Protein AF-A0A3B0TW88-F1 (afdb_monomer_lite)

pLDDT: mean 75.36, std 11.0, range [45.31, 94.62]

Organism: NCBI:txid652676

Sequence (112 aa):
MLMGPMKVGGIALASSIAGTVDFLILFYVMDKKLDHFDSELLKYFLKVTGLSLCMGIGCFFFWKHLSFSNEFLKLCIVGVGGFLMYGLGGVFLKIEQAQKVWGWIEKGIKAY

Foldseek 3Di:
DPCDPCNPVVVVVVVVVVVVVVVVVVVVVVCVVVVPDPPVVVVLVVLLVVQLVVLVVVLVVLLVPDPDPDPVVSCVCSVVVSVVSSLVSCVVSPRVVSVVVVVVVVVVVVVD

Secondary structure (DSSP, 8-state):
----S-TTHHHHHHHHHHHHHHHHHHHHHHHHHHSS-HHHHHHHHHHHHHHHHHHHHHHHHHHHH---S-HHHHHHHHHHHHHHHHHHHHHHTT-HHHHHHHHHHHHHHTT-

Structure (mmCIF, N/CA/C/O backbone):
data_AF-A0A3B0TW88-F1
#
_entry.id   AF-A0A3B0TW88-F1
#
loop_
_atom_site.group_PDB
_atom_site.id
_atom_site.type_symbol
_atom_site.label_atom_id
_atom_site.label_alt_id
_atom_site.label_comp_id
_atom_site.label_asym_id
_atom_site.label_entity_id
_atom_site.label_seq_id
_atom_site.pdbx_PDB_ins_code
_atom_site.Cartn_x
_atom_site.Cartn_y
_atom_site.Cartn_z
_atom_site.occupancy
_atom_site.B_iso_or_equiv
_atom_site.auth_seq_id
_atom_site.auth_comp_id
_atom_site.auth_asym_id
_atom_site.auth_atom_id
_atom_site.pdbx_PDB_model_num
ATOM 1 N N . MET A 1 1 ? 15.221 27.892 -16.328 1.00 57.09 1 MET A N 1
ATOM 2 C CA . MET A 1 1 ? 16.273 26.888 -16.592 1.00 57.09 1 MET A CA 1
ATOM 3 C C . MET A 1 1 ? 17.100 26.691 -15.332 1.00 57.09 1 MET A C 1
ATOM 5 O O . MET A 1 1 ? 17.988 27.481 -15.071 1.00 57.09 1 MET A O 1
ATOM 9 N N . LEU A 1 2 ? 16.737 25.689 -14.532 1.00 46.41 2 LEU A N 1
ATOM 10 C CA . LEU A 1 2 ? 17.590 24.943 -13.593 1.00 46.41 2 LEU A CA 1
ATOM 11 C C . LEU A 1 2 ? 16.709 23.813 -13.046 1.00 46.41 2 LEU A C 1
ATOM 13 O O . LEU A 1 2 ? 16.350 23.732 -11.879 1.00 46.41 2 LEU A O 1
ATOM 17 N N . MET A 1 3 ? 16.264 22.973 -13.982 1.00 53.75 3 MET A N 1
ATOM 18 C CA . MET A 1 3 ? 15.764 21.650 -13.657 1.00 53.75 3 MET A CA 1
ATOM 19 C C . MET A 1 3 ? 16.946 20.870 -13.075 1.00 53.75 3 MET A C 1
ATOM 21 O O . MET A 1 3 ? 17.753 20.324 -13.825 1.00 53.75 3 MET A O 1
ATOM 25 N N . GLY A 1 4 ? 17.071 20.879 -11.749 1.00 70.56 4 GLY A N 1
ATOM 26 C CA . GLY A 1 4 ? 17.969 19.980 -11.034 1.00 70.56 4 GLY A CA 1
ATOM 27 C C . GLY A 1 4 ? 17.643 18.499 -11.317 1.00 70.56 4 GLY A C 1
ATOM 28 O O . GLY A 1 4 ? 16.620 18.189 -11.937 1.00 70.56 4 GLY A O 1
ATOM 29 N N . PRO A 1 5 ? 18.495 17.567 -10.859 1.00 68.12 5 PRO A N 1
ATOM 30 C CA . PRO A 1 5 ? 18.576 16.180 -11.346 1.00 68.12 5 PRO A CA 1
ATOM 31 C C . PRO A 1 5 ? 17.338 15.282 -11.111 1.00 68.12 5 PRO A C 1
ATOM 33 O O . PRO A 1 5 ? 17.308 14.163 -11.609 1.00 68.12 5 PRO A O 1
ATOM 36 N N . MET A 1 6 ? 16.285 15.755 -10.428 1.00 57.59 6 MET A N 1
ATOM 37 C CA . MET A 1 6 ? 15.050 15.007 -10.114 1.00 57.59 6 MET A CA 1
ATOM 38 C C . MET A 1 6 ? 13.772 15.691 -10.657 1.00 57.59 6 MET A C 1
ATOM 40 O O . MET A 1 6 ? 12.808 15.898 -9.927 1.00 57.59 6 MET A O 1
ATOM 44 N N . LYS A 1 7 ? 13.741 16.056 -11.948 1.00 67.00 7 LYS A N 1
ATOM 45 C CA . LYS A 1 7 ? 12.639 16.796 -12.615 1.00 67.00 7 LYS A CA 1
ATOM 46 C C . LYS A 1 7 ? 11.213 16.369 -12.236 1.00 67.00 7 LYS A C 1
ATOM 48 O O . LYS A 1 7 ? 10.460 17.194 -11.752 1.00 67.00 7 LYS A O 1
ATOM 53 N N . VAL A 1 8 ? 10.827 15.123 -12.524 1.00 71.62 8 VAL A N 1
ATOM 54 C CA . VAL A 1 8 ? 9.423 14.654 -12.450 1.00 71.62 8 VAL A CA 1
ATOM 55 C C . VAL A 1 8 ? 9.183 13.748 -11.239 1.00 71.62 8 VAL A C 1
ATOM 57 O O . VAL A 1 8 ? 8.107 13.755 -10.653 1.00 71.62 8 VAL A O 1
ATOM 60 N N . GLY A 1 9 ? 10.209 13.017 -10.801 1.00 75.19 9 GLY A N 1
ATOM 61 C CA . GLY A 1 9 ? 10.112 12.162 -9.617 1.00 75.19 9 GLY A CA 1
ATOM 62 C C . GLY A 1 9 ? 9.956 12.955 -8.317 1.00 75.19 9 GLY A C 1
ATOM 63 O O . GLY A 1 9 ? 9.164 12.568 -7.464 1.00 75.19 9 GLY A O 1
ATOM 64 N N . GLY A 1 10 ? 10.652 14.093 -8.179 1.00 80.19 10 GLY A N 1
ATOM 65 C CA . GLY A 1 10 ? 10.598 14.911 -6.962 1.00 80.19 10 GLY A CA 1
ATOM 66 C C . GLY A 1 10 ? 9.228 15.549 -6.731 1.00 80.19 10 GLY A C 1
ATOM 67 O O . GLY A 1 10 ? 8.706 15.505 -5.622 1.00 80.19 10 GLY A O 1
ATOM 68 N N . ILE A 1 11 ? 8.604 16.071 -7.789 1.00 83.00 11 ILE A N 1
ATOM 69 C CA . ILE A 1 11 ? 7.244 16.630 -7.726 1.00 83.00 11 ILE A CA 1
ATOM 70 C C . ILE A 1 11 ? 6.188 15.547 -7.476 1.00 83.00 11 ILE A C 1
ATOM 72 O O . ILE A 1 11 ? 5.275 15.776 -6.687 1.00 83.00 11 ILE A O 1
ATOM 76 N N . ALA A 1 12 ? 6.326 14.354 -8.067 1.00 87.75 12 ALA A N 1
ATOM 77 C CA . ALA A 1 12 ? 5.414 13.236 -7.802 1.00 87.75 12 ALA A CA 1
ATOM 78 C C . ALA A 1 12 ? 5.489 12.757 -6.341 1.00 87.75 12 ALA A C 1
ATOM 80 O O . ALA A 1 12 ? 4.465 12.497 -5.703 1.00 87.75 12 ALA A O 1
ATOM 81 N N . LEU A 1 13 ? 6.703 12.690 -5.791 1.00 85.38 13 LEU A N 1
ATOM 82 C CA . LEU A 1 13 ? 6.927 12.289 -4.406 1.00 85.38 13 LEU A CA 1
ATOM 83 C C . LEU A 1 13 ? 6.437 13.368 -3.431 1.00 85.38 13 LEU A C 1
ATOM 85 O O . LEU A 1 13 ? 5.719 13.047 -2.488 1.00 85.38 13 LEU A O 1
ATOM 89 N N . ALA A 1 14 ? 6.726 14.646 -3.699 1.00 90.44 14 ALA A N 1
ATOM 90 C CA . ALA A 1 14 ? 6.209 15.762 -2.907 1.00 90.44 14 ALA A CA 1
ATOM 91 C C . ALA A 1 14 ? 4.671 15.809 -2.912 1.00 90.44 14 ALA A C 1
ATOM 93 O O . ALA A 1 14 ? 4.066 16.006 -1.862 1.00 90.44 14 ALA A O 1
ATOM 94 N N . SER A 1 15 ? 4.034 15.564 -4.063 1.00 91.19 15 SER A N 1
ATOM 95 C CA . SER A 1 15 ? 2.572 15.503 -4.174 1.00 91.19 15 SER A CA 1
ATOM 96 C C . SER A 1 15 ? 1.978 14.327 -3.391 1.00 91.19 15 SER A C 1
ATOM 98 O O . SER A 1 15 ? 0.973 14.504 -2.705 1.00 91.19 15 SER A O 1
ATOM 100 N N . SER A 1 16 ? 2.625 13.158 -3.422 1.00 91.94 16 SER A N 1
ATOM 101 C CA . SER A 1 16 ? 2.187 11.987 -2.647 1.00 91.94 16 SER A CA 1
ATOM 102 C C . SER A 1 16 ? 2.322 12.220 -1.138 1.00 91.94 16 SER A C 1
ATOM 104 O O . SER A 1 16 ? 1.421 11.868 -0.376 1.00 91.94 16 SER A O 1
ATOM 106 N N . ILE A 1 17 ? 3.411 12.864 -0.696 1.00 92.50 17 ILE A N 1
ATOM 107 C CA . ILE A 1 17 ? 3.602 13.246 0.712 1.00 92.50 17 ILE A CA 1
ATOM 108 C C . ILE A 1 17 ? 2.560 14.282 1.137 1.00 92.50 17 ILE A C 1
ATOM 110 O O . ILE A 1 17 ? 1.917 14.094 2.165 1.00 92.50 17 ILE A O 1
ATOM 114 N N . ALA A 1 18 ? 2.354 15.340 0.349 1.00 94.12 18 ALA A N 1
ATOM 115 C CA . ALA A 1 18 ? 1.372 16.376 0.657 1.00 94.12 18 ALA A CA 1
ATOM 116 C C . ALA A 1 18 ? -0.044 15.793 0.792 1.00 94.12 18 ALA A C 1
ATOM 118 O O . ALA A 1 18 ? -0.726 16.081 1.772 1.00 94.12 18 ALA A O 1
ATOM 119 N N . GLY A 1 19 ? -0.450 14.909 -0.127 1.00 93.00 19 GLY A N 1
ATOM 120 C CA . GLY A 1 19 ? -1.738 14.214 -0.041 1.00 93.00 19 GLY A CA 1
ATOM 121 C C . GLY A 1 19 ? -1.841 13.273 1.163 1.00 93.00 19 GLY A C 1
ATOM 122 O O . GLY A 1 19 ? -2.893 13.192 1.790 1.00 93.00 19 GLY A O 1
ATOM 123 N N . THR A 1 20 ? -0.748 12.601 1.539 1.00 92.44 20 THR A N 1
ATOM 124 C CA . THR A 1 20 ? -0.722 11.753 2.744 1.00 92.44 20 THR A CA 1
ATOM 125 C C . THR A 1 20 ? -0.901 12.591 4.011 1.00 92.44 20 THR A C 1
ATOM 127 O O . THR A 1 20 ? -1.651 12.201 4.901 1.00 92.44 20 THR A O 1
ATOM 130 N N . VAL A 1 21 ? -0.247 13.753 4.093 1.00 93.38 21 VAL A N 1
ATOM 131 C CA . VAL A 1 21 ? -0.387 14.675 5.230 1.00 93.38 21 VAL A CA 1
ATOM 132 C C .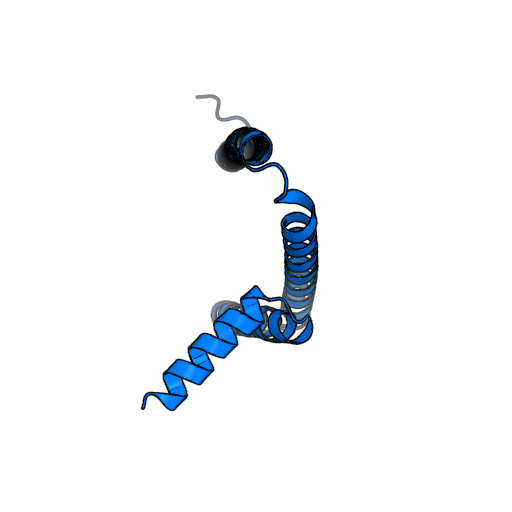 VAL A 1 21 ? -1.805 15.244 5.307 1.00 93.38 21 VAL A C 1
ATOM 134 O O . VAL A 1 21 ? -2.381 15.257 6.391 1.00 93.38 21 VAL A O 1
ATOM 137 N N . ASP A 1 22 ? -2.387 15.656 4.179 1.00 94.62 22 ASP A N 1
ATOM 138 C CA . ASP A 1 22 ? -3.768 16.152 4.117 1.00 94.62 22 ASP A CA 1
ATOM 139 C C . ASP A 1 22 ? -4.772 15.096 4.607 1.00 94.62 22 ASP A C 1
ATOM 141 O O . ASP A 1 22 ? -5.578 15.355 5.505 1.00 94.62 22 ASP A O 1
ATOM 145 N N . PHE A 1 23 ? -4.631 13.862 4.116 1.00 89.31 23 PHE A N 1
ATOM 146 C CA . PHE A 1 23 ? -5.444 12.736 4.561 1.00 89.31 23 PHE A CA 1
ATOM 147 C C . PHE A 1 23 ? -5.275 12.450 6.058 1.00 89.31 23 PHE A C 1
ATOM 149 O O . PHE A 1 23 ? -6.268 12.229 6.746 1.00 89.31 23 PHE A O 1
ATOM 156 N N . LEU A 1 24 ? -4.045 12.481 6.583 1.00 88.06 24 LEU A N 1
ATOM 157 C CA . LEU A 1 24 ? -3.782 12.256 8.009 1.00 88.06 24 LEU A CA 1
ATOM 158 C C . LEU A 1 24 ? -4.405 13.342 8.892 1.00 88.06 24 LEU A C 1
ATOM 160 O O . LEU A 1 24 ? -4.963 13.019 9.940 1.00 88.06 24 LEU A O 1
ATOM 164 N N . ILE A 1 25 ? -4.348 14.610 8.476 1.00 91.06 25 ILE A N 1
ATOM 165 C CA . ILE A 1 25 ? -4.994 15.715 9.199 1.00 91.06 25 ILE A CA 1
ATOM 166 C C . ILE A 1 25 ? -6.511 15.510 9.213 1.00 91.06 25 ILE A C 1
ATOM 168 O O . ILE A 1 25 ? -7.131 15.593 10.277 1.00 91.06 25 ILE A O 1
ATOM 172 N N . LEU A 1 26 ? -7.109 15.210 8.056 1.00 88.12 26 LEU A N 1
ATOM 173 C CA . LEU A 1 26 ? -8.544 14.954 7.946 1.00 88.12 26 LEU A CA 1
ATOM 174 C C . LEU A 1 26 ? -8.961 13.755 8.810 1.00 88.12 26 LEU A C 1
ATOM 176 O O . LEU A 1 26 ? -9.940 13.846 9.550 1.00 88.12 26 LEU A O 1
ATOM 180 N N . PHE A 1 27 ? -8.192 12.665 8.751 1.00 84.50 27 PHE A N 1
ATOM 181 C CA . PHE A 1 27 ? -8.410 11.453 9.536 1.00 84.50 27 PHE A CA 1
ATOM 182 C C . PHE A 1 27 ? -8.347 11.745 11.037 1.00 84.50 27 PHE A C 1
ATOM 184 O O . PHE A 1 27 ? -9.265 11.369 11.757 1.00 84.50 27 PHE A O 1
ATOM 191 N N . TYR A 1 28 ? -7.344 12.497 11.501 1.00 85.56 28 TYR A N 1
ATOM 192 C CA . TYR A 1 28 ? -7.217 12.892 12.907 1.00 85.56 28 TYR A CA 1
ATOM 193 C C . TYR A 1 28 ? -8.397 13.751 13.391 1.00 85.56 28 TYR A C 1
ATOM 195 O O . TYR A 1 28 ? -8.920 13.553 14.489 1.00 85.56 28 TYR A O 1
ATOM 203 N N . VAL A 1 29 ? -8.862 14.697 12.567 1.00 88.06 29 VAL A N 1
ATOM 204 C CA . VAL A 1 29 ? -10.045 15.516 12.887 1.00 88.06 29 VAL A CA 1
ATOM 205 C C . VAL A 1 29 ? -11.314 14.661 12.942 1.00 88.06 29 VAL A C 1
ATOM 207 O O . VAL A 1 29 ? -12.178 14.908 13.787 1.00 88.06 29 VAL A O 1
ATOM 210 N N . MET A 1 30 ? -11.439 13.674 12.052 1.00 83.31 30 MET A N 1
ATOM 211 C CA . MET A 1 30 ? -12.560 12.735 12.037 1.00 83.31 30 MET A CA 1
ATOM 212 C C . MET A 1 30 ? -12.544 11.799 13.247 1.00 83.31 30 MET A C 1
ATOM 214 O O . MET A 1 30 ? -13.586 11.635 13.874 1.00 83.31 30 MET A O 1
ATOM 218 N N . ASP A 1 31 ? -11.388 11.234 13.598 1.00 80.50 31 ASP A N 1
ATOM 219 C CA . ASP A 1 31 ? -11.221 10.337 14.746 1.00 80.50 31 ASP A CA 1
ATOM 220 C C . ASP A 1 31 ? -11.642 11.028 16.047 1.00 80.50 31 ASP A C 1
ATOM 222 O O . ASP A 1 31 ? -12.517 10.544 16.768 1.00 80.50 31 ASP A O 1
ATOM 226 N N . LYS A 1 32 ? -11.176 12.267 16.249 1.00 76.75 32 LYS A N 1
ATOM 227 C CA . LYS A 1 32 ? -11.579 13.095 17.392 1.00 76.75 32 LYS A CA 1
ATOM 228 C C . LYS A 1 32 ? -13.091 13.365 17.453 1.00 76.75 32 LYS A C 1
ATOM 230 O O . LYS A 1 32 ? -13.614 13.684 18.518 1.00 76.75 32 LYS A O 1
ATOM 235 N N . LYS A 1 33 ? -13.802 13.287 16.323 1.00 78.88 33 LYS A N 1
ATOM 236 C CA . LYS A 1 33 ? -15.268 13.427 16.263 1.00 78.88 33 LYS A CA 1
ATOM 237 C C . LYS A 1 33 ? -16.019 12.102 16.429 1.00 78.88 33 LYS A C 1
ATOM 239 O O . LYS A 1 33 ? -17.219 12.154 16.687 1.00 78.88 33 LYS A O 1
ATOM 244 N N . LEU A 1 34 ? -15.364 10.957 16.238 1.00 70.81 34 LEU A N 1
ATOM 245 C CA . LEU A 1 34 ? -15.995 9.634 16.141 1.00 70.81 34 LEU A CA 1
ATOM 246 C C . LEU A 1 34 ? -15.640 8.673 17.288 1.00 70.81 34 LEU A C 1
ATOM 248 O O . LEU A 1 34 ? -16.266 7.620 17.358 1.00 70.81 34 LEU A O 1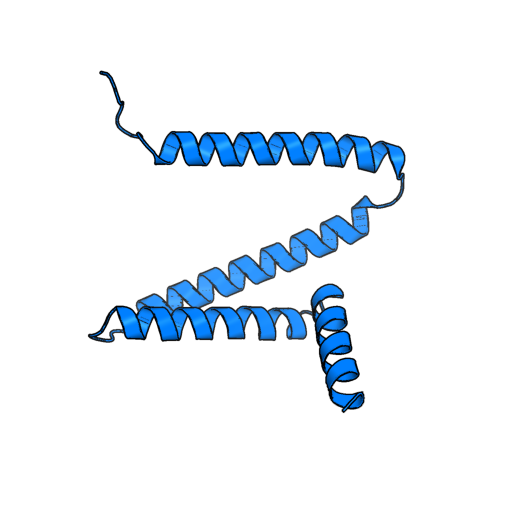
ATOM 252 N N . ASP A 1 35 ? -14.704 9.034 18.175 1.00 56.28 35 ASP A N 1
ATOM 253 C CA . ASP A 1 35 ? -14.397 8.467 19.513 1.00 56.28 35 ASP A CA 1
ATOM 254 C C . ASP A 1 35 ? -14.180 6.932 19.627 1.00 56.28 35 ASP A C 1
ATOM 256 O O . ASP A 1 35 ? -13.840 6.441 20.698 1.00 56.28 35 ASP A O 1
ATOM 260 N N . HIS A 1 36 ? -14.339 6.136 18.560 1.00 60.50 36 HIS A N 1
ATOM 261 C CA . HIS A 1 36 ? -14.303 4.665 18.644 1.00 60.50 36 HIS A CA 1
ATOM 262 C C . HIS A 1 36 ? -13.962 3.927 17.330 1.00 60.50 36 HIS A C 1
ATOM 264 O O . HIS A 1 36 ? -14.305 2.757 17.175 1.00 60.50 36 HIS A O 1
ATOM 270 N N . PHE A 1 37 ? -13.298 4.569 16.361 1.00 63.16 37 PHE A N 1
ATOM 271 C CA . PHE A 1 37 ? -13.056 3.969 15.032 1.00 63.16 37 PHE A CA 1
ATOM 272 C C . PHE A 1 37 ? -11.667 3.326 14.840 1.00 63.16 37 PHE A C 1
ATOM 274 O O . PHE A 1 37 ? -11.456 2.575 13.885 1.00 63.16 37 PHE A O 1
ATOM 281 N N . ASP A 1 38 ? -10.715 3.599 15.730 1.00 65.38 38 ASP A N 1
ATOM 282 C CA . ASP A 1 38 ? -9.290 3.467 15.403 1.00 65.38 38 ASP A CA 1
ATOM 283 C C . ASP A 1 38 ? -8.774 2.010 15.387 1.00 65.38 38 ASP A C 1
ATOM 285 O O . ASP A 1 38 ? -8.038 1.582 14.493 1.00 65.38 38 ASP A O 1
ATOM 289 N N . SER A 1 39 ? -9.220 1.181 16.335 1.00 66.94 39 SER A N 1
ATOM 290 C CA . SER A 1 39 ? -8.602 -0.135 16.563 1.00 66.94 39 SER A CA 1
ATOM 291 C C . SER A 1 39 ? -8.976 -1.213 15.535 1.00 66.94 39 SER A C 1
ATOM 293 O O . SER A 1 39 ? -8.167 -2.106 15.263 1.00 66.94 39 SER A O 1
ATOM 295 N N . GLU A 1 40 ? -10.160 -1.144 14.923 1.00 71.88 40 GLU A N 1
ATOM 296 C CA . GLU A 1 40 ? -10.534 -2.051 13.831 1.00 71.88 40 GLU A CA 1
ATOM 297 C C . GLU A 1 40 ? -9.924 -1.597 12.504 1.00 71.88 40 GLU A C 1
ATOM 299 O O . GLU A 1 40 ? -9.362 -2.411 11.768 1.00 71.88 40 GLU A O 1
ATOM 304 N N . LEU A 1 41 ? -9.951 -0.294 12.223 1.00 73.75 41 LEU A N 1
ATOM 305 C CA . LEU A 1 41 ? -9.469 0.270 10.964 1.00 73.75 41 LEU A CA 1
ATOM 306 C C . LEU A 1 41 ? -7.946 0.121 10.825 1.00 73.75 41 LEU A C 1
ATOM 308 O O . LEU A 1 41 ? -7.472 -0.282 9.761 1.00 73.75 41 LEU A O 1
ATOM 312 N N . LEU A 1 42 ? -7.182 0.307 11.910 1.00 72.88 42 LEU A N 1
ATOM 313 C CA . LEU A 1 42 ? -5.744 0.016 11.923 1.00 72.88 42 LEU A CA 1
ATOM 314 C C . LEU A 1 42 ? -5.436 -1.470 11.716 1.00 72.88 42 LEU A C 1
ATOM 316 O O . LEU A 1 42 ? -4.514 -1.801 10.967 1.00 72.88 42 LEU A O 1
ATOM 320 N N . LYS A 1 43 ? -6.214 -2.383 12.318 1.00 75.56 4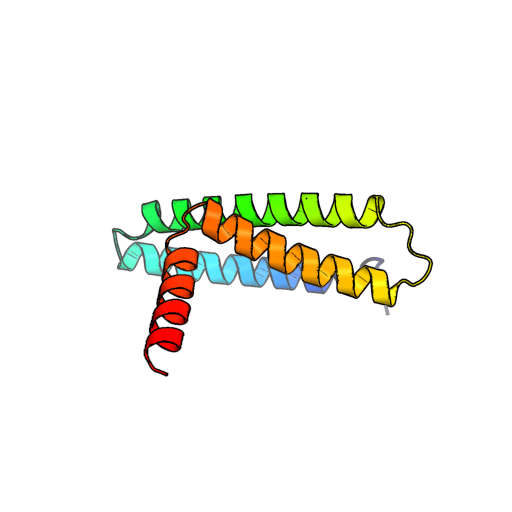3 LYS A N 1
ATOM 321 C CA . LYS A 1 43 ? -6.068 -3.828 12.060 1.00 75.56 43 LYS A CA 1
ATOM 322 C C . LYS A 1 43 ? -6.316 -4.144 10.588 1.00 75.56 43 LYS A C 1
ATOM 324 O O . LYS A 1 43 ? -5.549 -4.908 10.000 1.00 75.56 43 LYS A O 1
ATOM 329 N N . TYR A 1 44 ? -7.337 -3.540 9.979 1.00 74.75 44 TYR A N 1
ATOM 330 C CA . TYR A 1 44 ? -7.604 -3.672 8.546 1.00 74.75 44 TYR A CA 1
ATOM 331 C C . TYR A 1 44 ? -6.460 -3.136 7.693 1.00 74.75 44 TYR A C 1
ATOM 333 O O . TYR A 1 44 ? -5.994 -3.830 6.787 1.00 74.75 44 TYR A O 1
ATOM 341 N N . PHE A 1 45 ? -5.968 -1.944 8.015 1.00 77.81 45 PHE A N 1
ATOM 342 C CA . PHE A 1 45 ? -4.869 -1.308 7.306 1.00 77.81 45 PHE A CA 1
ATOM 343 C C . PHE A 1 45 ? -3.589 -2.152 7.351 1.00 77.81 45 PHE A C 1
ATOM 345 O O . PHE A 1 45 ? -2.985 -2.402 6.305 1.00 77.81 45 PHE A O 1
ATOM 352 N N . LEU A 1 46 ? -3.209 -2.671 8.525 1.00 77.31 46 LEU A N 1
ATOM 353 C CA . LEU A 1 46 ? -2.045 -3.554 8.669 1.00 77.31 46 LEU A CA 1
ATOM 354 C C . LEU A 1 46 ? -2.200 -4.834 7.842 1.00 77.31 46 LEU A C 1
ATOM 356 O O . LEU A 1 46 ? -1.254 -5.288 7.199 1.00 77.31 46 LEU A O 1
ATOM 360 N N . LYS A 1 47 ? -3.405 -5.409 7.844 1.00 78.94 47 LYS A N 1
ATOM 361 C CA . LYS A 1 47 ? -3.714 -6.659 7.147 1.00 78.94 47 LYS A CA 1
ATOM 362 C C . LYS A 1 47 ? -3.640 -6.492 5.628 1.00 78.94 47 LYS A C 1
ATOM 364 O O . LYS A 1 47 ? -3.045 -7.328 4.950 1.00 78.94 47 LYS A O 1
ATOM 369 N N . VAL A 1 48 ? -4.179 -5.389 5.105 1.00 81.50 48 VAL A N 1
ATOM 370 C CA . VAL A 1 48 ? -4.097 -5.028 3.680 1.00 81.50 48 VAL A CA 1
ATOM 371 C C . VAL A 1 48 ? -2.661 -4.684 3.279 1.00 81.50 48 VAL A C 1
ATOM 373 O O . VAL A 1 48 ? -2.199 -5.146 2.240 1.00 81.50 48 VAL A O 1
ATOM 376 N N . THR A 1 49 ? -1.929 -3.946 4.117 1.00 82.62 49 THR A N 1
ATOM 377 C CA . THR A 1 49 ? -0.521 -3.590 3.867 1.00 82.62 49 THR A CA 1
ATOM 378 C C . THR A 1 49 ? 0.382 -4.827 3.843 1.00 82.62 49 THR A C 1
ATOM 380 O O . THR A 1 49 ? 1.248 -4.957 2.979 1.00 82.62 49 THR A O 1
ATOM 383 N N . GLY A 1 50 ? 0.163 -5.784 4.749 1.00 81.94 50 GLY A N 1
ATOM 384 C CA . GLY A 1 50 ? 0.880 -7.060 4.729 1.00 81.94 50 GLY A CA 1
ATOM 385 C C . GLY A 1 50 ? 0.573 -7.881 3.472 1.00 81.94 50 GLY A C 1
ATOM 386 O O . GLY A 1 50 ? 1.479 -8.455 2.865 1.00 81.94 50 GLY A O 1
ATOM 387 N N . LEU A 1 51 ? -0.690 -7.894 3.036 1.00 82.12 51 LEU A N 1
ATOM 388 C CA . LEU A 1 51 ? -1.103 -8.593 1.822 1.00 82.12 51 LEU A CA 1
ATOM 389 C C . LEU A 1 51 ? -0.501 -7.970 0.554 1.00 82.12 51 LEU A C 1
ATOM 391 O O . LEU A 1 51 ? -0.015 -8.696 -0.315 1.00 82.12 51 LEU A O 1
ATOM 395 N N . SER A 1 52 ? -0.502 -6.638 0.454 1.00 82.50 52 SER A N 1
ATOM 396 C CA . SER A 1 52 ? 0.061 -5.919 -0.691 1.00 82.50 52 SER A CA 1
ATOM 397 C C . SER A 1 52 ? 1.579 -6.083 -0.779 1.00 82.50 52 SER A C 1
ATOM 399 O O . SER A 1 52 ? 2.101 -6.293 -1.873 1.00 82.50 52 SER A O 1
ATOM 401 N N . LEU A 1 53 ? 2.287 -6.098 0.356 1.00 84.81 53 LEU A N 1
ATOM 402 C CA . LEU A 1 53 ? 3.712 -6.439 0.404 1.00 84.81 53 LEU A CA 1
AT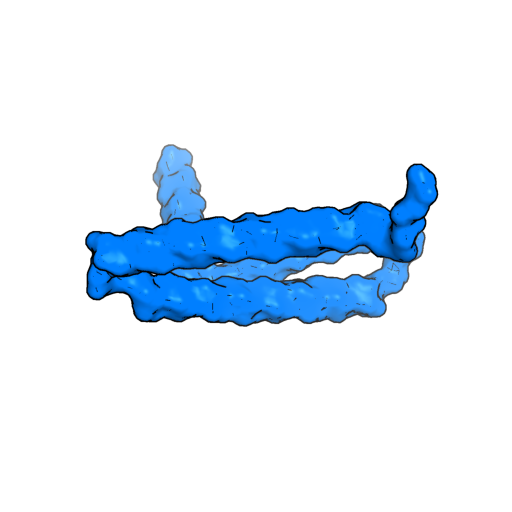OM 403 C C . LEU A 1 53 ? 3.973 -7.866 -0.092 1.00 84.81 53 LEU A C 1
ATOM 405 O O . LEU A 1 53 ? 4.858 -8.075 -0.921 1.00 84.81 53 LEU A O 1
ATOM 409 N N . CYS A 1 54 ? 3.185 -8.841 0.368 1.00 83.25 54 CYS A N 1
ATOM 410 C CA . CYS A 1 54 ? 3.336 -10.239 -0.040 1.00 83.25 54 CYS A CA 1
ATOM 411 C C . CYS A 1 54 ? 3.079 -10.423 -1.548 1.00 83.25 54 CYS A C 1
ATOM 413 O O . CYS A 1 54 ? 3.867 -11.065 -2.246 1.00 83.25 54 CYS A O 1
ATOM 415 N N . MET A 1 55 ? 2.034 -9.775 -2.077 1.00 85.94 55 MET A N 1
ATOM 416 C CA . MET A 1 55 ? 1.744 -9.724 -3.514 1.00 85.94 55 MET A CA 1
ATOM 417 C C . MET A 1 55 ? 2.888 -9.065 -4.298 1.00 85.94 55 MET A C 1
ATOM 419 O O . MET A 1 55 ? 3.295 -9.589 -5.334 1.00 85.94 55 MET A O 1
ATOM 423 N N . GLY A 1 56 ? 3.442 -7.953 -3.805 1.00 83.62 56 GLY A N 1
ATOM 424 C CA . GLY A 1 56 ? 4.572 -7.265 -4.433 1.00 83.62 56 GLY A CA 1
ATOM 425 C C . GLY A 1 56 ? 5.822 -8.145 -4.524 1.00 83.62 56 GLY A C 1
ATOM 426 O O . GLY A 1 56 ? 6.439 -8.233 -5.587 1.00 83.62 56 GLY A O 1
ATOM 427 N N . ILE A 1 57 ? 6.153 -8.865 -3.446 1.00 84.75 57 ILE A N 1
ATOM 428 C CA . ILE A 1 57 ? 7.270 -9.823 -3.417 1.00 84.75 57 ILE A CA 1
ATOM 429 C C . ILE A 1 57 ? 7.015 -10.982 -4.389 1.00 84.75 57 ILE A C 1
ATOM 431 O O . ILE A 1 57 ? 7.908 -11.347 -5.157 1.00 84.75 57 ILE A O 1
ATOM 435 N N . GLY A 1 58 ? 5.796 -11.531 -4.404 1.00 81.69 58 GLY A N 1
ATOM 436 C CA . GLY A 1 58 ? 5.404 -12.578 -5.348 1.00 81.69 58 GLY A CA 1
ATOM 437 C C . GLY A 1 58 ? 5.550 -12.120 -6.800 1.00 81.69 58 GLY A C 1
ATOM 438 O O . GLY A 1 58 ? 6.178 -12.800 -7.608 1.00 81.69 58 GLY A O 1
ATOM 439 N N . CYS A 1 59 ? 5.056 -10.924 -7.113 1.00 82.00 59 CYS A N 1
ATOM 440 C CA . CYS A 1 59 ? 5.155 -10.301 -8.431 1.00 82.00 59 CYS A CA 1
ATOM 441 C C . CYS A 1 59 ? 6.620 -10.103 -8.864 1.00 82.00 59 CYS A C 1
ATOM 443 O O . CYS A 1 59 ? 6.990 -10.450 -9.987 1.00 82.00 59 CYS A O 1
ATOM 445 N N . PHE A 1 60 ? 7.483 -9.644 -7.951 1.00 82.31 60 PHE A N 1
ATOM 446 C CA . PHE A 1 60 ? 8.920 -9.502 -8.195 1.00 82.31 60 PHE A CA 1
ATOM 447 C C . PHE A 1 60 ? 9.600 -10.846 -8.489 1.00 82.31 60 PHE A C 1
ATOM 449 O O . PHE A 1 60 ? 10.404 -10.956 -9.419 1.00 82.31 60 PHE A O 1
ATOM 456 N N . PHE A 1 61 ? 9.253 -11.891 -7.734 1.00 81.00 61 PHE A N 1
ATOM 457 C CA . PHE A 1 61 ? 9.797 -13.228 -7.952 1.00 81.00 61 PHE A CA 1
ATOM 458 C C . PHE A 1 61 ? 9.344 -13.813 -9.298 1.00 81.00 61 PHE A C 1
ATOM 460 O O . PHE A 1 61 ? 10.174 -14.302 -10.066 1.00 81.00 61 PHE A O 1
ATOM 467 N N . PHE A 1 62 ? 8.056 -13.677 -9.634 1.00 77.81 62 PHE A N 1
ATOM 468 C CA . PHE A 1 62 ? 7.509 -14.063 -10.939 1.00 77.81 62 PHE A CA 1
ATOM 469 C C . PHE A 1 62 ? 8.192 -13.312 -12.086 1.00 77.81 62 PHE A C 1
ATOM 471 O O . PHE A 1 62 ? 8.559 -13.918 -13.093 1.00 77.81 62 PHE A O 1
ATOM 478 N N . TRP A 1 63 ? 8.443 -12.013 -11.919 1.00 74.75 63 TRP A N 1
ATOM 479 C CA . TRP A 1 63 ? 9.156 -11.217 -12.913 1.00 74.75 63 TRP A CA 1
ATOM 480 C C . TRP A 1 63 ? 10.595 -11.697 -13.130 1.00 74.75 63 TRP A C 1
ATOM 482 O O . TRP A 1 63 ? 11.083 -11.693 -14.263 1.00 74.75 63 TRP A O 1
ATOM 492 N N . LYS A 1 64 ? 11.282 -12.127 -12.068 1.00 75.62 64 LYS A N 1
ATOM 493 C CA . LYS A 1 64 ? 12.654 -12.644 -12.150 1.00 75.62 64 LYS A CA 1
ATOM 494 C C . LYS A 1 64 ? 12.720 -14.054 -12.747 1.00 75.62 64 LYS A C 1
ATOM 496 O O . LYS A 1 64 ? 13.698 -14.373 -13.414 1.00 75.62 64 LYS A O 1
ATOM 501 N N . HIS A 1 65 ? 11.707 -14.888 -12.511 1.00 73.44 65 HIS A N 1
ATOM 502 C CA . HIS A 1 65 ? 11.707 -16.285 -12.953 1.00 73.44 65 HIS A CA 1
ATOM 503 C C . HIS A 1 65 ? 11.159 -16.478 -14.381 1.00 73.44 65 HIS A C 1
ATOM 505 O O . HIS A 1 65 ? 11.569 -17.409 -15.071 1.00 73.44 65 HIS A O 1
ATOM 511 N N . LEU A 1 66 ? 10.294 -15.581 -14.875 1.00 66.81 66 LEU A N 1
ATOM 512 C CA . LEU A 1 66 ? 9.840 -15.599 -16.271 1.00 66.81 66 LEU A CA 1
ATOM 513 C C . LEU A 1 66 ? 10.861 -14.916 -17.204 1.00 66.81 66 LEU A C 1
ATOM 515 O O . LEU A 1 66 ? 10.808 -13.703 -17.428 1.00 66.81 66 LEU A O 1
ATOM 519 N N . SER A 1 67 ? 11.749 -15.702 -17.817 1.00 59.47 67 SER A N 1
ATOM 520 C CA . SER A 1 67 ? 12.557 -15.291 -18.983 1.00 59.47 67 SER A CA 1
ATOM 521 C C . SER A 1 67 ? 11.790 -15.524 -20.290 1.00 59.47 67 SER A C 1
ATOM 523 O O . SER A 1 67 ? 12.175 -16.345 -21.118 1.00 59.47 67 SER A O 1
ATOM 525 N N . PHE A 1 68 ? 10.668 -14.825 -20.479 1.00 64.12 68 PHE A N 1
ATOM 526 C CA . PHE A 1 68 ? 9.999 -14.798 -21.783 1.00 64.12 68 PHE A CA 1
ATOM 527 C C . PHE A 1 68 ? 10.630 -13.742 -22.692 1.00 64.12 68 PHE A C 1
ATOM 529 O O . PHE A 1 68 ? 10.870 -12.619 -22.261 1.00 64.12 68 PHE A O 1
ATOM 536 N N . SER A 1 69 ? 10.827 -14.097 -23.965 1.00 60.88 69 SER A N 1
ATOM 537 C CA . SER A 1 69 ? 11.387 -13.217 -25.003 1.00 60.88 69 SER A CA 1
ATOM 538 C C . SER A 1 69 ? 10.458 -12.061 -25.413 1.00 60.88 69 SER A C 1
ATOM 540 O O . SER A 1 69 ? 10.907 -11.148 -26.095 1.00 60.88 69 SER A O 1
ATOM 542 N N . ASN A 1 70 ? 9.178 -12.092 -25.014 1.00 76.44 70 ASN A N 1
ATOM 543 C CA . ASN A 1 70 ? 8.180 -11.066 -25.328 1.00 76.44 70 ASN A CA 1
ATOM 544 C C . ASN A 1 70 ? 7.776 -10.295 -24.059 1.00 76.44 70 ASN A C 1
ATOM 546 O O . ASN A 1 70 ? 7.030 -10.811 -23.221 1.00 76.44 70 ASN A O 1
ATOM 550 N N . GLU A 1 71 ? 8.220 -9.042 -23.944 1.00 76.12 71 GLU A N 1
ATOM 551 C CA . GLU A 1 71 ? 7.961 -8.161 -22.790 1.00 76.12 71 GLU A CA 1
ATOM 552 C C . GLU A 1 71 ? 6.470 -7.888 -22.537 1.00 76.12 71 GLU A C 1
ATOM 554 O O . GLU A 1 71 ? 6.030 -7.907 -21.388 1.00 76.12 71 GLU A O 1
ATOM 559 N N . PHE A 1 72 ? 5.664 -7.723 -23.591 1.00 80.75 72 PHE A N 1
ATOM 560 C CA . PHE A 1 72 ? 4.217 -7.497 -23.459 1.00 80.75 72 PHE A CA 1
ATOM 561 C C . PHE A 1 72 ? 3.486 -8.693 -22.838 1.00 80.75 72 PHE A C 1
ATOM 563 O O . PHE A 1 72 ? 2.652 -8.532 -21.951 1.00 80.75 72 PHE A O 1
ATOM 570 N N . LEU A 1 73 ? 3.837 -9.908 -23.264 1.00 79.56 73 LEU A N 1
ATOM 571 C CA . LEU A 1 73 ? 3.250 -11.147 -22.748 1.00 79.56 73 LEU A CA 1
ATOM 572 C C . LEU A 1 73 ? 3.639 -11.365 -21.283 1.00 79.56 73 LEU A C 1
ATOM 574 O O . LEU A 1 73 ? 2.799 -11.740 -20.465 1.00 79.56 73 LEU A O 1
ATOM 578 N N . LYS A 1 74 ? 4.892 -11.048 -20.935 1.00 79.88 74 LYS A N 1
ATOM 579 C CA . LYS A 1 74 ? 5.381 -11.074 -19.554 1.00 79.88 74 LYS A CA 1
ATOM 580 C C . LYS A 1 74 ? 4.619 -10.086 -18.664 1.00 79.88 74 LYS A C 1
ATOM 582 O O . LYS A 1 74 ? 4.196 -10.473 -17.577 1.00 79.88 74 LYS A O 1
ATOM 587 N N . LEU A 1 75 ? 4.380 -8.859 -19.134 1.00 82.00 75 LEU A N 1
ATOM 588 C CA . LEU A 1 75 ? 3.560 -7.865 -18.428 1.00 82.00 75 LEU A CA 1
ATOM 589 C C . LEU A 1 75 ? 2.129 -8.354 -18.197 1.00 82.00 75 LEU A C 1
ATOM 591 O O . LEU A 1 75 ? 1.641 -8.269 -17.072 1.00 82.00 75 LEU A O 1
ATOM 595 N N . CYS A 1 76 ? 1.472 -8.907 -19.220 1.00 84.62 76 CYS A N 1
ATOM 596 C CA . CYS A 1 76 ? 0.115 -9.435 -19.081 1.00 84.62 76 CYS A CA 1
ATOM 597 C C . CYS A 1 76 ? 0.049 -10.597 -18.080 1.00 84.62 76 CYS A C 1
ATOM 599 O O . CYS A 1 76 ? -0.812 -10.594 -17.203 1.00 84.62 76 CYS A O 1
ATOM 601 N N . ILE A 1 77 ? 0.971 -11.562 -18.163 1.00 82.44 77 ILE A N 1
ATOM 602 C CA . ILE A 1 77 ? 0.994 -12.730 -17.266 1.00 82.44 77 ILE A CA 1
ATOM 603 C C . ILE A 1 77 ? 1.263 -12.306 -15.822 1.00 82.44 77 ILE A C 1
ATOM 605 O O . ILE A 1 77 ? 0.579 -12.766 -14.910 1.00 82.44 77 ILE A O 1
ATOM 609 N N . VAL A 1 78 ? 2.231 -11.414 -15.602 1.00 83.06 78 VAL A N 1
ATOM 610 C CA . VAL A 1 78 ? 2.560 -10.935 -14.255 1.00 83.06 78 VAL A CA 1
ATOM 611 C C . VAL A 1 78 ? 1.447 -10.044 -13.697 1.00 83.06 78 VAL A C 1
ATOM 613 O O . VAL A 1 78 ? 1.113 -10.164 -12.522 1.00 83.06 78 VAL A O 1
ATOM 616 N N . GLY A 1 79 ? 0.813 -9.212 -14.528 1.00 82.88 79 GLY A N 1
ATOM 617 C CA . GLY A 1 79 ? -0.337 -8.398 -14.131 1.00 82.88 79 GLY A CA 1
ATOM 618 C C . GLY A 1 79 ? -1.537 -9.249 -13.708 1.00 82.88 79 GLY A C 1
ATOM 619 O O . GLY A 1 79 ? -2.072 -9.062 -12.615 1.00 82.88 79 GLY A O 1
ATOM 620 N N . VAL A 1 80 ? -1.917 -10.235 -14.527 1.00 84.81 80 VAL A N 1
ATOM 621 C CA . VAL A 1 80 ? -3.018 -11.165 -14.217 1.00 84.81 80 VAL A CA 1
ATOM 622 C C . VAL A 1 80 ? -2.669 -12.049 -13.016 1.00 84.81 80 VAL A C 1
ATOM 624 O O . VAL A 1 80 ? -3.492 -12.223 -12.118 1.00 84.81 80 VAL A O 1
ATOM 627 N N . GLY A 1 81 ? -1.438 -12.562 -12.950 1.00 83.38 81 GLY A N 1
ATOM 628 C CA . GLY A 1 81 ? -0.955 -13.372 -11.830 1.00 83.38 81 GLY A CA 1
ATOM 629 C C . GLY A 1 81 ? -0.910 -12.595 -10.514 1.00 83.38 81 GLY A C 1
ATOM 630 O O . GLY A 1 81 ? -1.316 -13.118 -9.479 1.00 83.38 81 GLY A O 1
ATOM 631 N N . GLY A 1 82 ? -0.494 -11.329 -10.554 1.00 82.88 82 GLY A N 1
ATOM 632 C CA . GLY A 1 82 ? -0.527 -10.424 -9.410 1.00 82.88 82 GLY A CA 1
ATOM 633 C C . GLY A 1 82 ? -1.955 -10.160 -8.938 1.00 82.88 82 GLY A C 1
ATOM 634 O O . GLY A 1 82 ? -2.233 -10.283 -7.746 1.00 82.88 82 GLY A O 1
ATOM 635 N N . PHE A 1 83 ? -2.874 -9.863 -9.862 1.00 82.00 83 PHE A N 1
ATOM 636 C CA . PHE A 1 83 ? -4.290 -9.666 -9.544 1.00 82.00 83 PHE A CA 1
ATOM 637 C C . PHE A 1 83 ? -4.905 -10.908 -8.881 1.00 82.00 83 PHE A C 1
ATOM 639 O O . PHE A 1 83 ? -5.573 -10.797 -7.852 1.00 82.00 83 PHE A O 1
ATOM 646 N N . LEU A 1 84 ? -4.611 -12.098 -9.414 1.00 82.31 84 LEU A N 1
ATOM 647 C CA . LEU A 1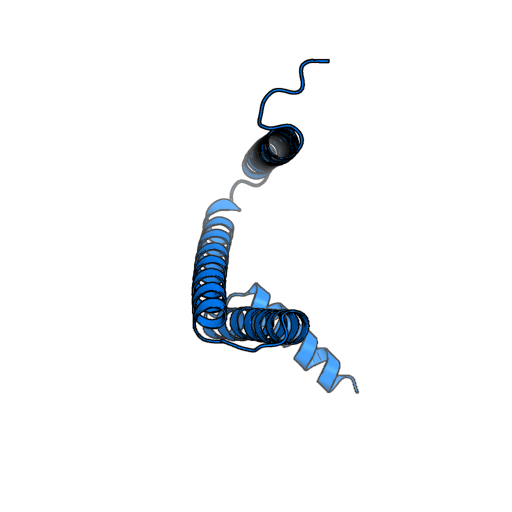 84 ? -5.032 -13.372 -8.829 1.00 82.31 84 LEU A CA 1
ATOM 648 C C . LEU A 1 84 ? -4.410 -13.614 -7.450 1.00 82.31 84 LEU A C 1
ATOM 650 O O . LEU A 1 84 ? -5.129 -14.001 -6.535 1.00 82.31 84 LEU A O 1
ATOM 654 N N . MET A 1 85 ? -3.111 -13.359 -7.270 1.00 80.06 85 MET A N 1
ATOM 655 C CA . MET A 1 85 ? -2.443 -13.478 -5.968 1.00 80.06 85 MET A CA 1
ATOM 656 C C . MET A 1 85 ? -3.062 -12.554 -4.921 1.00 80.06 85 MET A C 1
ATOM 658 O O . MET A 1 85 ? -3.295 -12.980 -3.791 1.00 80.06 85 MET A O 1
ATOM 662 N N . TYR A 1 86 ? -3.349 -11.306 -5.290 1.00 78.94 86 TYR A N 1
ATOM 663 C CA . TYR A 1 86 ? -3.983 -10.351 -4.388 1.00 78.94 86 TYR A CA 1
ATOM 664 C C . TYR A 1 86 ? -5.413 -10.778 -4.036 1.00 78.94 86 TYR A C 1
ATOM 666 O O . TYR A 1 86 ? -5.787 -10.776 -2.864 1.00 78.94 86 TYR A O 1
ATOM 674 N N . GLY A 1 87 ? -6.194 -11.212 -5.031 1.00 73.25 87 GLY A N 1
ATOM 675 C CA . GLY A 1 87 ? -7.555 -11.708 -4.828 1.00 73.25 87 GLY A CA 1
ATOM 676 C C . GLY A 1 87 ? -7.603 -12.957 -3.944 1.00 73.25 87 GLY A C 1
ATOM 677 O O . GLY A 1 87 ? -8.309 -12.976 -2.935 1.00 73.25 87 GLY A O 1
ATOM 678 N N . LEU A 1 88 ? -6.806 -13.978 -4.271 1.00 74.50 88 LEU A N 1
ATOM 679 C CA . LEU A 1 88 ? -6.720 -15.226 -3.507 1.00 74.50 88 LEU A CA 1
ATOM 680 C C . LEU A 1 88 ? -6.174 -14.987 -2.100 1.00 74.50 88 LEU A C 1
ATOM 682 O O . LEU A 1 88 ? -6.733 -15.495 -1.130 1.00 74.50 88 LEU A O 1
ATOM 686 N N . GLY A 1 89 ? -5.127 -14.174 -1.971 1.00 71.31 89 GLY A N 1
ATOM 687 C CA . GLY A 1 89 ? -4.558 -13.811 -0.681 1.00 71.31 89 GLY A CA 1
ATOM 688 C C . GLY A 1 89 ? -5.542 -13.030 0.195 1.00 71.31 89 GLY A C 1
ATOM 689 O O . GLY A 1 89 ? -5.628 -13.286 1.395 1.00 71.31 89 GLY A O 1
ATOM 690 N N . GLY A 1 90 ? -6.340 -12.134 -0.393 1.00 67.56 90 GLY A N 1
ATOM 691 C CA . GLY A 1 90 ? -7.357 -11.361 0.324 1.00 67.56 90 GLY A CA 1
ATOM 692 C C . GLY A 1 90 ? -8.496 -12.228 0.859 1.00 67.56 90 GLY A C 1
ATOM 693 O O . GLY A 1 90 ? -8.955 -12.021 1.988 1.00 67.56 90 GLY A O 1
ATOM 694 N N . VAL A 1 91 ? -8.902 -13.242 0.088 1.00 65.06 91 VAL A N 1
ATOM 695 C CA . VAL A 1 91 ? -9.874 -14.257 0.521 1.00 65.06 91 VAL A CA 1
ATOM 696 C C . VAL A 1 91 ? -9.272 -15.165 1.598 1.00 65.06 91 VAL A C 1
ATOM 698 O O . VAL A 1 91 ? -9.916 -15.396 2.624 1.00 65.06 91 VAL A O 1
ATOM 701 N N . PHE A 1 92 ? -8.027 -15.620 1.422 1.00 69.44 92 PHE A N 1
ATOM 702 C CA . PHE A 1 92 ? -7.342 -16.502 2.374 1.00 69.44 92 PHE A CA 1
ATOM 703 C C . PHE A 1 92 ? -7.113 -15.826 3.731 1.00 69.44 92 PHE A C 1
ATOM 705 O O . PHE A 1 92 ? -7.302 -16.447 4.776 1.00 69.44 92 PHE A O 1
ATOM 712 N N . LEU A 1 93 ? -6.794 -14.527 3.740 1.00 63.59 93 LEU A N 1
ATOM 713 C CA . LEU A 1 93 ? -6.632 -13.773 4.981 1.00 63.59 93 LEU A CA 1
ATOM 714 C C . LEU A 1 93 ? -7.958 -13.456 5.692 1.00 63.59 93 LEU A C 1
ATOM 716 O O . LEU A 1 93 ? -7.900 -12.868 6.771 1.00 63.59 93 LEU A O 1
ATOM 720 N N . LYS A 1 94 ? -9.141 -13.816 5.163 1.00 59.53 94 LYS A N 1
ATOM 721 C CA . LYS A 1 94 ? -10.451 -13.408 5.722 1.00 59.53 94 LYS A CA 1
ATOM 722 C C . LYS A 1 94 ? -10.467 -11.913 6.058 1.00 59.53 94 LYS A C 1
ATOM 724 O O . LYS A 1 94 ? -10.694 -11.503 7.199 1.00 59.53 94 LYS A O 1
ATOM 729 N N . ILE A 1 95 ? -10.106 -11.075 5.095 1.00 64.12 95 ILE A N 1
ATOM 730 C CA . ILE A 1 95 ? -10.322 -9.636 5.244 1.00 64.12 95 ILE A CA 1
ATOM 731 C C . ILE A 1 95 ? -11.835 -9.425 5.097 1.00 64.12 95 ILE A C 1
ATOM 733 O O . ILE A 1 95 ? -12.392 -9.854 4.088 1.00 64.12 95 ILE A O 1
ATOM 737 N N . GLU A 1 96 ? -12.516 -8.808 6.074 1.00 60.53 96 GLU A N 1
ATOM 738 C CA . GLU A 1 96 ? -13.969 -8.546 5.991 1.00 60.53 96 GLU A CA 1
ATOM 739 C C . GLU A 1 96 ? -14.347 -7.887 4.662 1.00 60.53 96 GLU A C 1
ATOM 741 O O . GLU A 1 96 ? -15.354 -8.246 4.072 1.00 60.53 96 GLU A O 1
ATOM 746 N N . GLN A 1 97 ? -13.506 -6.998 4.129 1.00 59.56 97 GLN A N 1
ATOM 747 C CA . GLN A 1 97 ? -13.709 -6.374 2.819 1.00 59.56 97 GLN A CA 1
ATOM 748 C C . GLN A 1 97 ? -13.703 -7.392 1.666 1.00 59.56 97 GLN A C 1
ATOM 750 O O . GLN A 1 97 ? -14.585 -7.348 0.815 1.00 59.56 97 GLN A O 1
ATOM 755 N N . ALA A 1 98 ? -12.767 -8.348 1.659 1.00 60.34 98 ALA A N 1
ATOM 756 C CA . ALA A 1 98 ? -12.712 -9.406 0.648 1.00 60.34 98 ALA A CA 1
ATOM 757 C C . ALA A 1 98 ? -13.904 -10.368 0.770 1.00 60.34 98 ALA A C 1
ATOM 759 O O . ALA A 1 98 ? -14.488 -10.758 -0.237 1.00 60.34 98 ALA A O 1
ATOM 760 N N . GLN A 1 99 ? -14.321 -10.692 1.998 1.00 62.59 99 GLN A N 1
ATOM 761 C CA . GLN A 1 99 ? -15.530 -11.481 2.260 1.00 62.59 99 GLN A CA 1
ATOM 762 C C . GLN A 1 99 ? -16.805 -10.728 1.844 1.00 62.59 99 GLN A C 1
ATOM 764 O O . GLN A 1 99 ? -17.723 -11.333 1.298 1.00 62.59 99 GLN A O 1
ATOM 769 N N . LYS A 1 100 ? -16.859 -9.404 2.038 1.00 62.97 100 LYS A N 1
ATOM 770 C CA . LYS A 1 100 ? -17.992 -8.552 1.646 1.00 62.97 100 LYS A CA 1
ATOM 771 C C . LYS A 1 100 ? -18.111 -8.456 0.126 1.00 62.97 100 LYS A C 1
ATOM 773 O O . LYS A 1 100 ? -19.210 -8.603 -0.399 1.00 62.97 100 LYS A O 1
ATOM 778 N N . VAL A 1 101 ? -16.986 -8.298 -0.575 1.00 67.94 101 VAL A N 1
ATOM 779 C CA . VAL A 1 101 ? -16.923 -8.337 -2.047 1.00 67.94 101 VAL A CA 1
ATOM 780 C C . VAL A 1 101 ? -17.309 -9.722 -2.574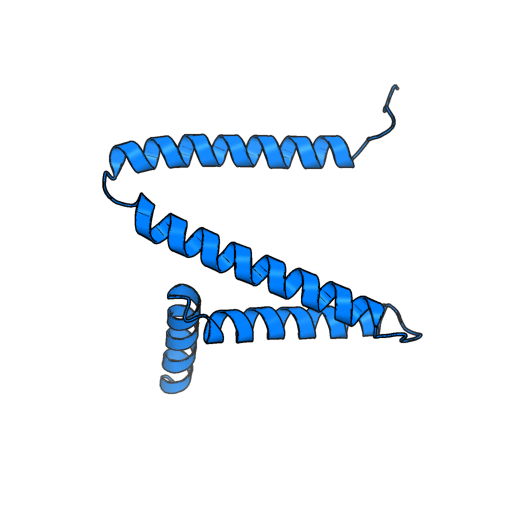 1.00 67.94 101 VAL A C 1
ATOM 782 O O . VAL A 1 101 ? -18.129 -9.817 -3.483 1.00 67.94 101 VAL A O 1
ATOM 785 N N . TRP A 1 102 ? -16.806 -10.799 -1.965 1.00 61.88 102 TRP A N 1
ATOM 786 C CA . TRP A 1 102 ? -17.195 -12.164 -2.332 1.00 61.88 102 TRP A CA 1
ATOM 787 C C . TRP A 1 102 ? -18.690 -12.421 -2.106 1.00 61.88 102 TRP A C 1
ATOM 789 O O . TRP A 1 102 ? -19.358 -12.994 -2.959 1.00 61.88 102 TRP A O 1
ATOM 799 N N . GLY A 1 103 ? -19.250 -11.919 -1.003 1.00 65.75 103 GLY A N 1
ATOM 800 C CA . GLY A 1 103 ? -20.680 -12.012 -0.712 1.00 65.75 103 GLY A CA 1
ATOM 801 C C . GLY A 1 103 ? -21.558 -11.214 -1.682 1.00 65.75 103 GLY A C 1
ATOM 802 O O . GLY A 1 103 ? -22.686 -11.621 -1.952 1.00 65.75 103 GLY A O 1
ATOM 803 N N . TRP A 1 104 ? -21.062 -10.105 -2.240 1.00 74.06 104 TRP A N 1
ATOM 804 C CA . TRP A 1 104 ? -21.751 -9.379 -3.315 1.00 74.06 104 TRP A CA 1
ATOM 805 C C . TRP A 1 104 ? -21.740 -10.170 -4.620 1.00 74.06 104 TRP A C 1
ATOM 807 O O . TRP A 1 104 ? -22.768 -10.248 -5.288 1.00 74.06 104 TRP A O 1
ATOM 817 N N . ILE A 1 105 ? -20.611 -10.798 -4.949 1.00 74.19 105 ILE A N 1
ATOM 818 C CA . ILE A 1 105 ? -20.483 -11.664 -6.124 1.00 74.19 105 ILE A CA 1
ATOM 819 C C . ILE A 1 105 ? -21.403 -12.885 -5.990 1.00 74.19 105 ILE A C 1
ATOM 821 O O . ILE A 1 105 ? -22.146 -13.192 -6.917 1.00 74.19 105 ILE A O 1
ATOM 825 N N . GLU A 1 106 ? -21.441 -13.535 -4.826 1.00 69.69 106 GLU A N 1
ATOM 826 C CA . GLU A 1 106 ? -22.318 -14.688 -4.593 1.00 69.69 106 GLU A CA 1
ATOM 827 C C . GLU A 1 106 ? -23.808 -14.302 -4.630 1.00 69.69 106 GLU A C 1
ATOM 829 O O . GLU A 1 106 ? -24.631 -15.040 -5.174 1.00 69.69 106 GLU A O 1
ATOM 834 N N . LYS A 1 107 ? -24.167 -13.120 -4.109 1.00 72.25 107 LYS A N 1
ATOM 835 C CA . LYS A 1 107 ? -25.535 -12.590 -4.220 1.00 72.25 107 LYS A CA 1
ATOM 836 C C . LYS A 1 107 ? -25.904 -12.206 -5.652 1.00 72.25 107 LYS A C 1
ATOM 838 O O . LYS A 1 107 ? -27.039 -12.442 -6.046 1.00 72.25 107 LYS A O 1
ATOM 843 N N . GLY A 1 108 ? -24.969 -11.649 -6.420 1.00 68.75 108 GLY A N 1
ATOM 844 C CA . GLY A 1 108 ? -25.174 -11.324 -7.832 1.00 68.75 108 GLY A CA 1
ATOM 845 C C . GLY A 1 108 ? -25.350 -12.567 -8.705 1.00 68.75 108 GLY A C 1
ATOM 846 O O . GLY A 1 108 ? -26.170 -12.555 -9.613 1.00 68.75 108 GLY A O 1
ATOM 847 N N . ILE A 1 109 ? -24.648 -13.658 -8.385 1.00 64.31 109 ILE A N 1
ATOM 848 C CA . ILE A 1 109 ? -24.775 -14.949 -9.081 1.00 64.31 109 ILE A CA 1
ATOM 849 C C . ILE A 1 109 ? -26.079 -15.672 -8.715 1.00 64.31 109 ILE A C 1
ATOM 851 O O . ILE A 1 109 ? -26.638 -16.356 -9.559 1.00 64.31 109 ILE A O 1
ATOM 855 N N . LYS A 1 110 ? -26.596 -15.512 -7.488 1.00 54.38 110 LYS A N 1
ATOM 856 C CA . LYS A 1 110 ? -27.906 -16.065 -7.079 1.00 54.38 110 LYS A CA 1
ATOM 857 C C . LYS A 1 110 ? -29.114 -15.247 -7.558 1.00 54.38 110 LYS A C 1
ATOM 859 O O . LYS A 1 110 ? -30.242 -15.693 -7.371 1.00 54.38 110 LYS A O 1
ATOM 864 N N . ALA A 1 111 ? -28.899 -14.049 -8.102 1.00 55.34 111 ALA A N 1
ATOM 865 C CA . ALA A 1 111 ? -29.955 -13.178 -8.624 1.00 55.34 111 ALA A CA 1
ATOM 866 C C . ALA A 1 111 ? -30.226 -13.377 -10.130 1.00 55.34 111 ALA A C 1
ATOM 868 O O . ALA A 1 111 ? -31.058 -12.660 -10.688 1.00 55.34 111 ALA A O 1
ATOM 869 N N . TYR A 1 112 ? -29.533 -14.326 -10.767 1.00 45.31 112 TYR A N 1
ATOM 870 C CA . TYR A 1 112 ? -29.718 -14.767 -12.151 1.00 45.31 112 TYR A CA 1
ATOM 871 C C . TYR A 1 112 ? -30.052 -16.261 -12.168 1.00 45.31 112 TYR A C 1
ATOM 873 O O . TYR A 1 112 ? -30.805 -16.679 -13.073 1.00 45.31 112 TYR A O 1
#

Radius of gyration: 19.73 Å; chains: 1; bounding box: 48×43×45 Å